Protein AF-A0A0A9G7I1-F1 (afdb_monomer)

Nearest PDB structures (foldseek):
  2d8m-assembly1_A  TM=8.271E-01  e=4.226E-05  Homo sapiens
  4bu1-assembly1_B  TM=8.381E-01  e=5.771E-02  Schizosaccharomyces pombe
  2xnk-assembly3_C  TM=8.660E-01  e=8.651E-02  Homo sapiens
  3pa6-assembly2_B  TM=8.298E-01  e=1.588E-01  Homo sapiens
  3ii6-assembly1_X  TM=8.199E-01  e=1.133E-01  Homo sapiens

Radius of gyration: 28.29 Å; Cα contacts (8 Å, |Δi|>4): 84; chains: 1; bounding box: 63×66×70 Å

pLDDT: mean 71.36, std 25.48, range [26.94, 96.88]

Sequence (144 aa):
MGAEYRPDWTSDCTLLVCAFANTPKFRQVQSDNGTIISKDWISESHRQRKLVDTEPYLMYAGKPWRKNKELVESDQDQKKARKEHQKQVERSHINSSASAAVEAGHLDSASKQLSPSRIKQWAMDDLAQTVSWLESQEEKSQVN

Structure (mmCIF, N/CA/C/O backbone):
data_AF-A0A0A9G7I1-F1
#
_entry.id   AF-A0A0A9G7I1-F1
#
loop_
_atom_site.group_PDB
_atom_site.id
_atom_site.type_symbol
_atom_site.label_atom_id
_atom_site.label_alt_id
_atom_site.label_comp_id
_atom_site.label_asym_id
_atom_site.label_entity_id
_atom_site.label_seq_id
_atom_site.pdbx_PDB_ins_code
_atom_site.Cartn_x
_atom_site.Cartn_y
_atom_site.Cartn_z
_atom_site.occupancy
_atom_site.B_iso_or_equiv
_atom_site.auth_seq_id
_atom_site.auth_comp_id
_atom_site.auth_asym_id
_atom_site.auth_atom_id
_atom_site.pdbx_PDB_model_num
ATOM 1 N N . MET A 1 1 ? 0.065 -15.758 8.476 1.00 74.06 1 MET A N 1
ATOM 2 C CA . MET A 1 1 ? -0.266 -14.315 8.469 1.00 74.06 1 MET A CA 1
ATOM 3 C C . MET A 1 1 ? -1.596 -14.007 7.777 1.00 74.06 1 MET A C 1
ATOM 5 O O . MET A 1 1 ? -2.019 -12.865 7.852 1.00 74.06 1 MET A O 1
ATOM 9 N N . GLY A 1 2 ? -2.274 -14.986 7.151 1.00 83.44 2 GLY A N 1
ATOM 10 C CA . GLY A 1 2 ? -3.641 -14.801 6.637 1.00 83.44 2 GLY A CA 1
ATOM 11 C C . GLY A 1 2 ? -3.763 -13.865 5.432 1.00 83.44 2 GLY A C 1
ATOM 12 O O . GLY A 1 2 ? -4.855 -13.390 5.158 1.00 83.44 2 GLY A O 1
ATOM 13 N N . ALA A 1 3 ? -2.654 -13.572 4.750 1.00 87.69 3 ALA A N 1
ATOM 14 C CA . ALA A 1 3 ? -2.645 -12.774 3.532 1.00 87.69 3 ALA A CA 1
ATOM 15 C C . ALA A 1 3 ? -2.672 -13.686 2.303 1.00 87.69 3 ALA A C 1
ATOM 17 O O . ALA A 1 3 ? -2.081 -14.769 2.321 1.00 87.69 3 ALA A O 1
ATOM 18 N N . GLU A 1 4 ? -3.308 -13.213 1.239 1.00 91.19 4 GLU A N 1
ATOM 19 C CA . GLU A 1 4 ? -3.294 -13.857 -0.070 1.00 91.19 4 GLU A CA 1
ATOM 20 C C . GLU A 1 4 ? -2.200 -13.239 -0.944 1.00 91.19 4 GLU A C 1
ATOM 22 O O . GLU A 1 4 ? -1.996 -12.025 -0.946 1.00 91.19 4 GLU A O 1
ATOM 27 N N . TYR A 1 5 ? -1.469 -14.084 -1.671 1.00 92.56 5 TYR A N 1
ATOM 28 C CA . TYR A 1 5 ? -0.423 -13.649 -2.591 1.00 92.56 5 TYR A CA 1
ATOM 29 C C . TYR A 1 5 ? -0.934 -13.678 -4.029 1.00 92.56 5 TYR A C 1
ATOM 31 O O . TYR A 1 5 ? -1.493 -14.680 -4.480 1.00 92.56 5 TYR A O 1
ATOM 39 N N . ARG A 1 6 ? -0.668 -12.597 -4.766 1.00 93.25 6 ARG A N 1
ATOM 40 C CA . ARG A 1 6 ? -0.918 -12.495 -6.203 1.00 93.25 6 ARG A CA 1
ATOM 41 C C . ARG A 1 6 ? 0.373 -12.120 -6.940 1.00 93.25 6 ARG A C 1
ATOM 43 O O . ARG A 1 6 ? 1.051 -11.170 -6.531 1.00 93.25 6 ARG A O 1
ATOM 50 N N . PRO A 1 7 ? 0.725 -12.835 -8.025 1.00 91.81 7 PRO A N 1
ATOM 51 C CA . PRO A 1 7 ? 1.875 -12.479 -8.850 1.00 91.81 7 PRO A CA 1
ATOM 52 C C . PRO A 1 7 ? 1.623 -11.201 -9.658 1.00 91.81 7 PRO A C 1
ATOM 54 O O . PRO A 1 7 ? 2.552 -10.414 -9.831 1.00 91.81 7 PRO A O 1
ATOM 57 N N . ASP A 1 8 ? 0.380 -10.946 -10.063 1.00 91.88 8 ASP A N 1
ATOM 58 C CA . ASP A 1 8 ? 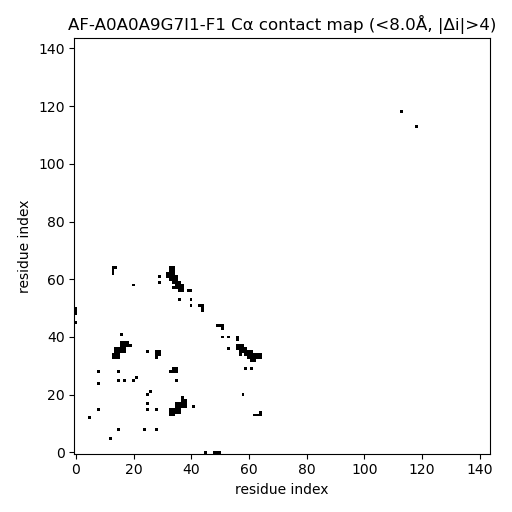-0.038 -9.761 -10.814 1.00 91.88 8 ASP A CA 1
ATOM 59 C C . ASP A 1 8 ? -0.732 -8.739 -9.908 1.00 91.88 8 ASP A C 1
ATOM 61 O O . ASP A 1 8 ? -1.185 -9.066 -8.810 1.00 91.88 8 ASP A O 1
ATOM 65 N N . TRP A 1 9 ? -0.750 -7.471 -10.328 1.00 91.81 9 TRP A N 1
ATOM 66 C CA . TRP A 1 9 ? -1.504 -6.435 -9.623 1.00 91.81 9 TRP A CA 1
ATOM 67 C C . TRP A 1 9 ? -2.918 -6.348 -10.190 1.00 91.81 9 TRP A C 1
ATOM 69 O O . TRP A 1 9 ? -3.107 -6.053 -11.369 1.00 91.81 9 TRP A O 1
ATOM 79 N N . THR A 1 10 ? -3.891 -6.618 -9.332 1.00 92.44 10 THR A N 1
ATOM 80 C CA . THR A 1 10 ? -5.324 -6.664 -9.628 1.00 92.44 10 THR A CA 1
ATOM 81 C C . THR A 1 10 ? -6.081 -5.835 -8.591 1.00 92.44 10 THR A C 1
ATOM 83 O O . THR A 1 10 ? -5.516 -5.408 -7.586 1.00 92.44 10 THR A O 1
ATOM 86 N N . SER A 1 11 ? -7.368 -5.573 -8.818 1.00 88.38 11 SER A N 1
ATOM 87 C CA . SER A 1 11 ? -8.180 -4.721 -7.934 1.00 88.38 11 SER A CA 1
ATOM 88 C C . SER A 1 11 ? -8.460 -5.317 -6.546 1.00 88.38 11 SER A C 1
ATOM 90 O O . SER A 1 11 ? -8.869 -4.584 -5.648 1.00 88.38 11 SER A O 1
ATOM 92 N N . ASP A 1 12 ? -8.243 -6.622 -6.357 1.00 89.50 12 ASP A N 1
ATOM 93 C CA . ASP A 1 12 ? -8.278 -7.311 -5.058 1.00 89.50 12 ASP A CA 1
ATOM 94 C C . ASP A 1 12 ? -6.966 -7.151 -4.264 1.00 89.50 12 ASP A C 1
ATOM 96 O O . ASP A 1 12 ? -6.935 -7.411 -3.058 1.00 89.50 12 ASP A O 1
ATOM 100 N N . CYS A 1 13 ? -5.885 -6.684 -4.898 1.00 91.62 13 CYS A N 1
ATOM 101 C CA . CYS A 1 13 ? -4.615 -6.438 -4.230 1.00 91.62 13 CYS A CA 1
ATOM 102 C C . CYS A 1 13 ? -4.671 -5.159 -3.387 1.00 91.62 13 CYS A C 1
ATOM 104 O O . CYS A 1 13 ? -5.092 -4.094 -3.833 1.00 91.62 13 CYS A O 1
ATOM 106 N N . THR A 1 14 ? -4.187 -5.251 -2.149 1.00 91.38 14 THR A N 1
ATOM 107 C CA . THR A 1 14 ? -4.189 -4.129 -1.194 1.00 91.38 14 THR A CA 1
ATOM 108 C C . THR A 1 14 ? -2.812 -3.496 -1.009 1.00 91.38 14 THR A C 1
ATOM 110 O O . THR A 1 14 ? -2.708 -2.323 -0.651 1.00 91.38 14 THR A O 1
ATOM 113 N N . LEU A 1 15 ? -1.748 -4.266 -1.249 1.00 92.31 15 LEU A N 1
ATOM 114 C CA . LEU A 1 15 ? -0.380 -3.907 -0.900 1.00 92.31 15 LEU A CA 1
ATOM 115 C C . LEU A 1 15 ? 0.610 -4.554 -1.867 1.00 92.31 15 LEU A C 1
ATOM 117 O O . LEU A 1 15 ? 0.552 -5.761 -2.106 1.00 92.31 15 LEU A O 1
ATOM 121 N N . LEU A 1 16 ? 1.543 -3.767 -2.400 1.00 94.75 16 LEU A N 1
ATOM 122 C CA . LEU A 1 16 ? 2.676 -4.281 -3.163 1.00 94.75 16 LEU A CA 1
ATOM 123 C C . LEU A 1 16 ? 3.905 -4.367 -2.261 1.00 94.75 16 LEU A C 1
ATOM 125 O O . LEU A 1 16 ? 4.377 -3.355 -1.748 1.00 94.75 16 LEU A O 1
ATOM 129 N N . VAL A 1 17 ? 4.475 -5.563 -2.141 1.00 94.75 17 VAL A N 1
ATOM 130 C CA . VAL A 1 17 ? 5.818 -5.745 -1.582 1.00 94.75 17 VAL A CA 1
ATOM 131 C C . VAL A 1 17 ? 6.832 -5.592 -2.708 1.00 94.75 17 VAL A C 1
ATOM 133 O O . VAL A 1 17 ? 6.808 -6.354 -3.676 1.00 94.75 17 VAL A O 1
ATOM 136 N N . CYS A 1 18 ? 7.717 -4.605 -2.598 1.00 93.62 18 CYS A N 1
ATOM 137 C CA . CYS A 1 18 ? 8.703 -4.294 -3.620 1.00 93.62 18 CYS A CA 1
ATOM 138 C C . CYS A 1 18 ? 10.134 -4.391 -3.078 1.00 93.62 18 CYS A C 1
ATOM 140 O O . CYS A 1 18 ? 10.417 -4.051 -1.930 1.00 93.62 18 CYS A O 1
ATOM 142 N N . ALA A 1 19 ? 11.051 -4.871 -3.921 1.00 87.88 19 ALA A N 1
ATOM 143 C CA . ALA A 1 19 ? 12.476 -4.925 -3.600 1.00 87.88 19 ALA A CA 1
ATOM 144 C C . ALA A 1 19 ? 13.226 -3.653 -4.031 1.00 87.88 19 ALA A C 1
ATOM 146 O O . ALA A 1 19 ? 14.230 -3.309 -3.415 1.00 87.88 19 ALA A O 1
ATOM 147 N N . PHE A 1 20 ? 12.748 -2.963 -5.073 1.00 87.06 20 PHE A N 1
ATOM 148 C CA . PHE A 1 20 ? 13.412 -1.804 -5.671 1.00 87.06 20 PHE A CA 1
ATOM 149 C C . PHE A 1 20 ? 12.390 -0.747 -6.093 1.00 87.06 20 PHE A C 1
ATOM 151 O O . PHE A 1 20 ? 11.316 -1.078 -6.594 1.00 87.06 20 PHE A O 1
ATOM 158 N N . ALA A 1 21 ? 12.731 0.531 -5.936 1.00 86.06 21 ALA A N 1
ATOM 159 C CA . ALA A 1 21 ? 11.894 1.623 -6.425 1.00 86.06 21 ALA A CA 1
ATOM 160 C C . ALA A 1 21 ? 11.837 1.649 -7.967 1.00 86.06 21 ALA A C 1
ATOM 162 O O . ALA A 1 21 ? 12.712 1.110 -8.645 1.00 86.06 21 ALA A O 1
ATOM 163 N N . ASN A 1 22 ? 10.816 2.308 -8.525 1.00 87.31 22 ASN A N 1
ATOM 164 C CA . ASN A 1 22 ? 10.689 2.621 -9.960 1.00 87.31 22 ASN A CA 1
ATOM 165 C C . ASN A 1 22 ? 10.608 1.429 -10.935 1.00 87.31 22 ASN A C 1
ATOM 167 O O . ASN A 1 22 ? 10.756 1.604 -12.148 1.00 87.31 22 ASN A O 1
ATOM 171 N N . THR A 1 23 ? 10.304 0.223 -10.453 1.00 92.19 23 THR A N 1
ATOM 172 C CA . THR A 1 23 ? 9.972 -0.903 -11.342 1.00 92.19 23 THR A CA 1
ATOM 173 C C . THR A 1 23 ? 8.694 -0.608 -12.153 1.00 92.19 23 THR A C 1
ATOM 175 O O . THR A 1 23 ? 7.866 0.202 -11.725 1.00 92.19 23 THR A O 1
ATOM 178 N N . PRO A 1 24 ? 8.473 -1.245 -13.321 1.00 92.62 24 PRO A N 1
ATOM 179 C CA . PRO A 1 24 ? 7.218 -1.088 -14.065 1.00 92.62 24 PRO A CA 1
ATOM 180 C C . PRO A 1 24 ? 5.982 -1.374 -13.200 1.00 92.62 24 PRO A C 1
ATOM 182 O O . PRO A 1 24 ? 5.022 -0.609 -13.221 1.00 92.62 24 PRO A O 1
ATOM 185 N N . LYS A 1 25 ? 6.061 -2.408 -12.350 1.00 91.44 25 LYS A N 1
ATOM 186 C CA . LYS A 1 25 ? 5.000 -2.761 -11.402 1.00 91.44 25 LYS A CA 1
ATOM 187 C C . LYS A 1 25 ? 4.820 -1.704 -10.309 1.00 91.44 25 LYS A C 1
ATOM 189 O O . LYS A 1 25 ? 3.692 -1.385 -9.970 1.00 91.44 25 LYS A O 1
ATOM 194 N N . PHE A 1 26 ? 5.902 -1.106 -9.804 1.00 94.44 26 PHE A N 1
ATOM 195 C CA . PHE A 1 26 ? 5.814 0.020 -8.866 1.00 94.44 26 PHE A CA 1
ATOM 196 C C . PHE A 1 26 ? 4.997 1.170 -9.459 1.00 94.44 26 PHE A C 1
ATOM 198 O O . PHE A 1 26 ? 4.081 1.667 -8.813 1.00 94.44 26 PHE A O 1
ATOM 205 N N . ARG A 1 27 ? 5.299 1.564 -10.703 1.00 93.62 27 ARG A N 1
ATOM 206 C CA . ARG A 1 27 ? 4.594 2.659 -11.381 1.00 93.62 27 ARG A CA 1
ATOM 207 C C . ARG A 1 27 ? 3.123 2.333 -11.626 1.00 93.62 27 ARG A C 1
ATOM 209 O O . ARG A 1 27 ? 2.288 3.192 -11.388 1.00 93.62 27 ARG A O 1
ATOM 216 N N . GLN A 1 28 ? 2.810 1.098 -12.018 1.00 93.88 28 GLN A N 1
ATOM 217 C CA . GLN A 1 28 ? 1.426 0.636 -12.151 1.00 93.88 28 GLN A CA 1
ATOM 218 C C . GLN A 1 28 ? 0.655 0.798 -10.835 1.00 93.88 28 GLN A C 1
ATOM 220 O O . GLN A 1 28 ? -0.380 1.454 -10.797 1.00 93.88 28 GLN A O 1
ATOM 225 N N . VAL A 1 29 ? 1.198 0.268 -9.737 1.00 93.94 29 VAL A N 1
ATOM 226 C CA . VAL A 1 29 ? 0.546 0.349 -8.422 1.00 93.94 29 VAL A CA 1
ATOM 227 C C . VAL A 1 29 ? 0.425 1.789 -7.940 1.00 93.94 29 VAL A C 1
ATOM 229 O O . VAL A 1 29 ? -0.591 2.158 -7.360 1.00 93.94 29 VAL A O 1
ATOM 232 N N . GLN A 1 30 ? 1.428 2.620 -8.209 1.00 92.88 30 GLN A N 1
ATOM 233 C CA . GLN A 1 30 ? 1.388 4.042 -7.895 1.00 92.88 30 GLN A CA 1
ATOM 234 C C . GLN A 1 30 ? 0.262 4.762 -8.651 1.00 92.88 30 GLN A C 1
ATOM 236 O O . GLN A 1 30 ? -0.470 5.540 -8.041 1.00 92.88 30 GLN A O 1
ATOM 241 N N . SER A 1 31 ? 0.093 4.483 -9.948 1.00 92.88 31 SER A N 1
ATOM 242 C CA . SER A 1 31 ? -1.010 5.016 -10.759 1.00 92.88 31 SER A CA 1
ATOM 243 C C . SER A 1 31 ? -2.380 4.552 -10.265 1.00 92.88 31 SER A C 1
ATOM 245 O O . SER A 1 31 ? -3.319 5.340 -10.269 1.00 92.88 31 SER A O 1
ATOM 247 N N . ASP A 1 32 ? -2.477 3.322 -9.759 1.00 92.38 32 ASP A N 1
ATOM 248 C CA . ASP A 1 32 ? -3.700 2.779 -9.152 1.00 92.38 32 ASP A CA 1
ATOM 249 C C . ASP A 1 32 ? -3.925 3.274 -7.705 1.00 92.38 32 ASP A C 1
ATOM 251 O O . ASP A 1 32 ? -4.864 2.850 -7.020 1.00 92.38 32 ASP A O 1
ATOM 255 N N . ASN A 1 33 ? -3.055 4.168 -7.217 1.00 91.56 33 ASN A N 1
ATOM 256 C CA . ASN A 1 33 ? -2.993 4.636 -5.836 1.00 91.56 33 ASN A CA 1
ATOM 257 C C . ASN A 1 33 ? -2.942 3.477 -4.823 1.00 91.56 33 ASN A C 1
ATOM 259 O O . ASN A 1 33 ? -3.561 3.553 -3.767 1.00 91.56 33 ASN A O 1
ATOM 263 N N . GLY A 1 34 ? -2.238 2.388 -5.115 1.00 92.62 34 GLY A N 1
ATOM 264 C CA . GLY A 1 34 ? -1.995 1.305 -4.163 1.00 92.62 34 GLY A CA 1
ATOM 265 C C . GLY A 1 34 ? -0.874 1.639 -3.178 1.00 92.62 34 GLY A C 1
ATOM 266 O O . GLY A 1 34 ? -0.018 2.480 -3.448 1.00 92.62 34 GLY A O 1
ATOM 267 N N . THR A 1 35 ? -0.866 0.977 -2.021 1.00 94.31 35 THR A N 1
ATOM 268 C CA . THR A 1 35 ? 0.237 1.110 -1.058 1.00 94.31 35 THR A CA 1
ATOM 269 C C . THR A 1 35 ? 1.407 0.220 -1.469 1.00 94.31 35 THR A C 1
ATOM 271 O O . THR A 1 35 ? 1.211 -0.933 -1.861 1.00 94.31 35 THR A O 1
ATOM 274 N N . ILE A 1 36 ? 2.630 0.741 -1.361 1.00 95.06 36 ILE A N 1
ATOM 275 C CA . ILE A 1 36 ? 3.858 0.011 -1.692 1.00 95.06 36 ILE A CA 1
ATOM 276 C C . ILE A 1 36 ? 4.786 0.014 -0.481 1.00 95.06 36 ILE A C 1
ATOM 278 O O . ILE A 1 36 ? 5.074 1.073 0.078 1.00 95.06 36 ILE A O 1
ATOM 282 N N . ILE A 1 37 ? 5.282 -1.162 -0.108 1.00 94.81 37 ILE A N 1
ATOM 283 C CA . ILE A 1 37 ? 6.193 -1.368 1.022 1.00 94.81 37 ILE A CA 1
ATOM 284 C C . ILE A 1 37 ? 7.439 -2.154 0.614 1.00 94.81 37 ILE A C 1
ATOM 286 O O . ILE A 1 37 ? 7.442 -2.860 -0.397 1.00 94.81 37 ILE A O 1
ATOM 290 N N . SER A 1 38 ? 8.486 -2.074 1.429 1.00 94.94 38 SER A N 1
ATOM 291 C CA . SER A 1 38 ? 9.694 -2.873 1.253 1.00 94.94 38 SER A CA 1
ATOM 292 C C . SER A 1 38 ? 9.486 -4.340 1.660 1.00 94.94 38 SER A C 1
ATOM 294 O O . SER A 1 38 ? 8.619 -4.686 2.469 1.00 94.94 38 SER A O 1
ATOM 296 N N . LYS A 1 39 ? 10.329 -5.232 1.125 1.00 93.94 39 LYS A N 1
ATOM 297 C CA . LYS A 1 39 ? 10.365 -6.663 1.501 1.00 93.94 39 LYS A CA 1
ATOM 298 C C . LYS A 1 39 ? 10.684 -6.914 2.981 1.00 93.94 39 LYS A C 1
ATOM 300 O O . LYS A 1 39 ? 10.460 -8.014 3.490 1.00 93.94 39 LYS A O 1
ATOM 305 N N . ASP A 1 40 ? 11.249 -5.932 3.668 1.00 94.31 40 ASP A N 1
ATOM 306 C CA . ASP A 1 40 ? 11.700 -6.121 5.043 1.00 94.31 40 ASP A CA 1
ATOM 307 C C . ASP A 1 40 ? 10.501 -6.231 5.986 1.00 94.31 40 ASP A C 1
ATOM 309 O O . ASP A 1 40 ? 10.537 -7.022 6.925 1.00 94.31 40 ASP A O 1
ATOM 313 N N . TRP A 1 41 ? 9.382 -5.576 5.656 1.00 93.44 41 TRP A N 1
ATOM 314 C CA . TRP A 1 41 ? 8.133 -5.699 6.408 1.00 93.44 41 TRP A CA 1
ATOM 315 C C . TRP A 1 41 ? 7.627 -7.141 6.483 1.00 93.44 41 TRP A C 1
ATOM 317 O O . TRP A 1 41 ? 7.287 -7.623 7.561 1.00 93.44 41 TRP A O 1
ATOM 327 N N . ILE A 1 42 ? 7.593 -7.864 5.353 1.00 92.25 42 ILE A N 1
ATOM 328 C CA . ILE A 1 42 ? 7.102 -9.251 5.350 1.00 92.25 42 ILE A CA 1
ATOM 329 C C . ILE A 1 42 ? 8.057 -10.171 6.119 1.00 92.25 42 ILE A C 1
ATOM 331 O O . ILE A 1 42 ? 7.611 -11.078 6.823 1.00 92.25 42 ILE A O 1
ATOM 335 N N . SER A 1 43 ? 9.361 -9.897 6.036 1.00 93.88 43 SER A N 1
ATOM 336 C CA . SER A 1 43 ? 10.399 -10.635 6.759 1.00 93.88 43 SER A CA 1
ATOM 337 C C . SER A 1 43 ? 10.257 -10.441 8.271 1.00 93.88 43 SER A C 1
ATOM 339 O O . SER A 1 43 ? 10.273 -11.409 9.033 1.00 93.88 43 SER A O 1
ATOM 341 N N . GLU A 1 44 ? 10.032 -9.202 8.698 1.00 94.25 44 GLU A N 1
ATOM 342 C CA . GLU A 1 44 ? 9.877 -8.822 10.098 1.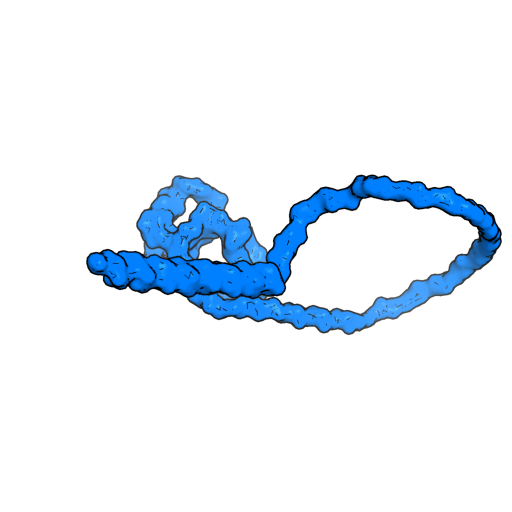00 94.25 44 GLU A CA 1
ATOM 343 C C . GLU A 1 44 ? 8.552 -9.310 10.697 1.00 94.25 44 GLU A C 1
ATOM 345 O O . GLU A 1 44 ? 8.533 -9.924 11.764 1.00 94.25 44 GLU A O 1
ATOM 350 N N . SER A 1 45 ? 7.449 -9.131 9.968 1.00 92.31 45 SER A N 1
ATOM 351 C CA . SER A 1 45 ? 6.121 -9.646 10.326 1.00 92.31 45 SER A CA 1
ATOM 352 C C . SER A 1 45 ? 6.149 -11.167 10.523 1.00 92.31 45 SER A C 1
ATOM 354 O O . SER A 1 45 ? 5.624 -11.715 11.499 1.00 92.31 45 SER A O 1
ATOM 356 N N . HIS A 1 46 ? 6.862 -11.876 9.639 1.00 93.38 46 HIS A N 1
ATOM 357 C CA . HIS A 1 46 ? 7.062 -13.315 9.762 1.00 93.38 46 HIS A CA 1
ATOM 358 C C . HIS A 1 46 ? 7.907 -13.686 10.989 1.00 93.38 46 HIS A C 1
ATOM 360 O O . HIS A 1 46 ? 7.555 -14.634 11.697 1.00 93.38 46 HIS A O 1
ATOM 366 N N . ARG A 1 47 ? 8.989 -12.943 11.261 1.00 94.75 47 ARG A N 1
ATOM 367 C CA . ARG A 1 47 ? 9.879 -13.154 12.415 1.00 94.75 47 ARG A CA 1
ATOM 368 C C . ARG A 1 47 ? 9.148 -12.968 13.743 1.00 94.75 47 ARG A C 1
ATOM 370 O O . ARG A 1 47 ? 9.288 -13.800 14.633 1.00 94.75 47 ARG A O 1
ATOM 377 N N . GLN A 1 48 ? 8.351 -11.909 13.862 1.00 91.88 48 GLN A N 1
ATOM 378 C CA . GLN A 1 48 ? 7.583 -11.608 15.071 1.00 91.88 48 GLN A CA 1
ATOM 379 C C . GLN A 1 48 ? 6.302 -12.444 15.199 1.00 91.88 48 GLN A C 1
ATOM 381 O O . GLN A 1 48 ? 5.651 -12.406 16.240 1.00 91.88 48 GLN A O 1
ATOM 386 N N . ARG A 1 49 ? 5.908 -13.182 14.145 1.00 90.31 49 ARG A N 1
ATOM 387 C CA . ARG A 1 49 ? 4.613 -13.889 14.049 1.00 90.31 49 ARG A CA 1
ATOM 388 C C . ARG A 1 49 ? 3.410 -12.970 14.317 1.00 90.31 49 ARG A C 1
ATOM 390 O O . ARG A 1 49 ? 2.324 -13.446 14.643 1.00 90.31 49 ARG A O 1
ATOM 397 N N . LYS A 1 50 ? 3.595 -11.664 14.129 1.00 89.69 50 LYS A N 1
ATOM 398 C CA . LYS A 1 50 ? 2.632 -10.594 14.380 1.00 89.69 50 LYS A CA 1
ATOM 399 C C . LYS A 1 50 ? 2.636 -9.666 13.179 1.00 89.69 50 LYS A C 1
ATOM 401 O O . LYS A 1 50 ? 3.661 -9.466 12.540 1.00 89.69 50 LYS A O 1
ATOM 406 N N . LEU A 1 51 ? 1.482 -9.077 12.907 1.00 87.75 51 LEU A N 1
ATOM 407 C CA . LEU A 1 51 ? 1.373 -8.024 11.917 1.00 87.75 51 LEU A CA 1
ATOM 408 C C . LEU A 1 51 ? 1.976 -6.732 12.477 1.00 87.75 51 LEU A C 1
ATOM 410 O O . LEU A 1 51 ? 1.377 -6.098 13.342 1.00 87.75 51 LEU A O 1
ATOM 414 N N . VAL A 1 52 ? 3.182 -6.413 12.018 1.00 90.12 52 VAL A N 1
ATOM 415 C CA . VAL A 1 52 ? 3.919 -5.196 12.383 1.00 90.12 52 VAL A CA 1
ATOM 416 C C . VAL A 1 52 ? 3.443 -3.996 11.565 1.00 90.12 52 VAL A C 1
ATOM 418 O O . VAL A 1 52 ? 2.832 -4.162 10.502 1.00 90.12 52 VAL A O 1
ATOM 421 N N . ASP A 1 53 ? 3.746 -2.793 12.042 1.00 90.31 53 ASP A N 1
ATOM 422 C CA . ASP A 1 53 ? 3.358 -1.555 11.372 1.00 90.31 53 ASP A CA 1
ATOM 423 C C . ASP A 1 53 ? 4.002 -1.434 9.992 1.00 90.31 53 ASP A C 1
ATOM 425 O O . ASP A 1 53 ? 5.170 -1.767 9.787 1.00 90.31 53 ASP A O 1
ATOM 429 N N . THR A 1 54 ? 3.218 -0.972 9.019 1.00 90.25 54 THR A N 1
ATOM 430 C CA . THR A 1 54 ? 3.681 -0.796 7.636 1.00 90.25 54 THR A CA 1
ATOM 431 C C . THR A 1 54 ? 4.407 0.524 7.418 1.00 90.25 54 THR A C 1
ATOM 433 O O . THR A 1 54 ? 5.182 0.624 6.473 1.00 90.25 54 THR A O 1
ATOM 436 N N . GLU A 1 55 ? 4.170 1.527 8.269 1.00 90.31 55 GLU A N 1
ATOM 437 C CA . GLU A 1 55 ? 4.692 2.888 8.091 1.00 90.31 55 GLU A CA 1
ATOM 438 C C . GLU A 1 55 ? 6.220 2.966 7.968 1.00 90.31 55 GLU A C 1
ATOM 440 O O . GLU A 1 55 ? 6.686 3.607 7.024 1.00 90.31 55 GLU A O 1
ATOM 445 N N . PRO A 1 56 ? 7.019 2.261 8.800 1.00 92.62 56 PRO A N 1
ATOM 446 C CA . PRO A 1 56 ? 8.480 2.308 8.699 1.00 92.62 56 PRO A CA 1
ATOM 447 C C . PRO A 1 56 ? 9.027 1.711 7.395 1.00 92.62 56 PRO A C 1
ATOM 449 O O . PRO A 1 56 ? 10.188 1.917 7.053 1.00 92.62 56 PRO A O 1
ATOM 452 N N . TYR A 1 57 ? 8.200 0.948 6.679 1.00 93.12 57 TYR A N 1
ATOM 453 C CA . TYR A 1 57 ? 8.574 0.203 5.481 1.00 93.12 57 TYR A CA 1
ATOM 454 C C . TYR A 1 57 ? 7.895 0.747 4.220 1.00 93.12 57 TYR A C 1
ATOM 456 O O . TYR A 1 57 ? 8.013 0.134 3.158 1.00 93.12 57 TYR A O 1
ATOM 464 N N . LEU A 1 58 ? 7.167 1.865 4.315 1.00 92.88 58 LEU A N 1
ATOM 465 C CA . LEU A 1 58 ? 6.492 2.487 3.180 1.00 92.88 58 LEU A CA 1
ATOM 466 C C . LEU A 1 58 ? 7.504 2.999 2.158 1.00 92.88 58 LEU A C 1
ATOM 468 O O . LEU A 1 58 ? 8.379 3.806 2.454 1.00 92.88 58 LEU A O 1
ATOM 472 N N . MET A 1 59 ? 7.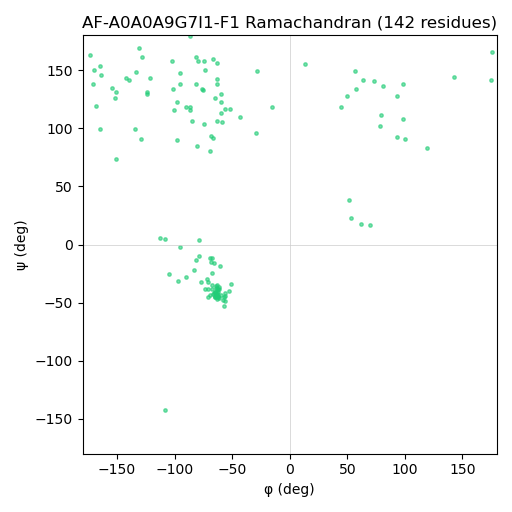321 2.565 0.916 1.00 93.81 59 MET A N 1
ATOM 473 C CA . MET A 1 59 ? 7.984 3.150 -0.248 1.00 93.81 59 MET A CA 1
ATOM 474 C C . MET A 1 59 ? 7.071 4.158 -0.950 1.00 93.81 59 MET A C 1
ATOM 476 O O . MET A 1 59 ? 7.551 5.122 -1.540 1.00 93.81 59 MET A O 1
ATOM 480 N N . TYR A 1 60 ? 5.754 3.935 -0.901 1.00 93.12 60 TYR A N 1
ATOM 481 C CA . TYR A 1 60 ? 4.747 4.861 -1.407 1.00 93.12 60 TYR A CA 1
ATOM 482 C C . TYR A 1 60 ? 3.439 4.700 -0.628 1.00 93.12 60 TYR A C 1
ATOM 484 O O . TYR A 1 60 ? 2.895 3.595 -0.528 1.00 93.12 60 TYR A O 1
ATOM 492 N N . ALA A 1 61 ? 2.943 5.812 -0.084 1.00 91.00 61 ALA A N 1
ATOM 493 C CA . ALA A 1 61 ? 1.673 5.874 0.625 1.00 91.00 61 ALA A CA 1
ATOM 494 C C . ALA A 1 61 ? 0.528 6.079 -0.377 1.00 91.00 61 ALA A C 1
ATOM 496 O O . ALA A 1 61 ? 0.367 7.161 -0.939 1.00 91.00 61 ALA A O 1
ATOM 497 N N . GLY A 1 62 ? -0.245 5.018 -0.610 1.00 89.50 62 GLY A N 1
ATOM 498 C CA . GLY A 1 62 ? -1.445 5.046 -1.442 1.00 89.50 62 GLY A CA 1
ATOM 499 C C . GLY A 1 62 ? -2.715 4.917 -0.602 1.00 89.50 62 GLY A C 1
ATOM 500 O O . GLY A 1 62 ? -2.814 5.421 0.515 1.00 89.50 62 GLY A O 1
ATOM 501 N N . LYS A 1 63 ? -3.700 4.196 -1.135 1.00 87.88 63 LYS A N 1
ATOM 502 C CA . LYS A 1 63 ? -4.915 3.796 -0.428 1.00 87.88 63 LYS A CA 1
ATOM 503 C C . LYS A 1 63 ? -4.518 2.960 0.787 1.00 87.88 63 LYS A C 1
ATOM 505 O O . LYS A 1 63 ? -3.778 1.985 0.619 1.00 87.88 63 LYS A O 1
ATOM 510 N N . PRO A 1 64 ? -5.025 3.291 1.984 1.00 80.00 64 PRO A N 1
ATOM 511 C CA . PRO A 1 64 ? -4.694 2.543 3.182 1.00 80.00 64 PRO A CA 1
ATOM 512 C C . PRO A 1 64 ? -5.125 1.090 2.992 1.00 80.00 64 PRO A C 1
ATOM 514 O O . PRO A 1 64 ? -6.292 0.798 2.732 1.00 80.00 64 PRO A O 1
ATOM 517 N N . TRP A 1 65 ? -4.172 0.167 3.119 1.00 79.25 65 TRP A N 1
ATOM 518 C CA . TRP A 1 65 ? -4.428 -1.263 2.931 1.00 79.25 65 TRP A CA 1
ATOM 519 C C . TRP A 1 65 ? -5.341 -1.846 4.032 1.00 79.25 65 TRP A C 1
ATOM 521 O O . TRP A 1 65 ? -5.837 -2.966 3.915 1.00 79.25 65 TRP A O 1
ATOM 531 N N . ARG A 1 66 ? -5.578 -1.080 5.111 1.00 71.88 66 ARG A N 1
ATOM 532 C CA . ARG A 1 66 ? -6.379 -1.432 6.292 1.00 71.88 66 ARG A CA 1
ATOM 533 C C . ARG A 1 66 ? -7.218 -0.235 6.743 1.00 71.88 66 ARG A C 1
ATOM 535 O O . ARG A 1 66 ? -6.738 0.891 6.754 1.00 71.88 66 ARG A O 1
ATOM 542 N N . LYS A 1 67 ? -8.454 -0.491 7.180 1.00 56.38 67 LYS A N 1
ATOM 543 C CA . LYS A 1 67 ? -9.255 0.464 7.964 1.00 56.38 67 LYS A CA 1
ATOM 544 C C . LYS A 1 67 ? -8.875 0.253 9.432 1.00 56.38 67 LYS A C 1
ATOM 546 O O . LYS A 1 67 ? -9.064 -0.857 9.930 1.00 56.38 67 LYS A O 1
ATOM 551 N N . ASN A 1 68 ? -8.274 1.245 10.086 1.00 45.78 68 ASN A N 1
ATOM 552 C CA . ASN A 1 68 ? -7.749 1.118 11.448 1.00 45.78 68 ASN A CA 1
ATOM 553 C C . ASN A 1 68 ? -8.807 0.556 12.417 1.00 45.78 68 ASN A C 1
ATOM 555 O O . ASN A 1 68 ? -9.821 1.196 12.683 1.00 45.78 68 ASN A O 1
ATOM 559 N N . LYS A 1 69 ? -8.540 -0.627 12.980 1.00 44.31 69 LYS A N 1
ATOM 560 C CA . LYS A 1 69 ? -8.925 -0.950 14.355 1.00 44.31 69 LYS A CA 1
ATOM 561 C C . LYS A 1 69 ? -7.654 -0.767 15.171 1.00 44.31 69 LYS A C 1
ATOM 563 O O . LYS A 1 69 ? -6.661 -1.427 14.880 1.00 44.31 69 LYS A O 1
ATOM 568 N N . GLU A 1 70 ? -7.712 0.197 16.078 1.00 39.50 70 GLU A N 1
ATOM 569 C CA . GLU A 1 70 ? -6.786 0.482 17.173 1.00 39.50 70 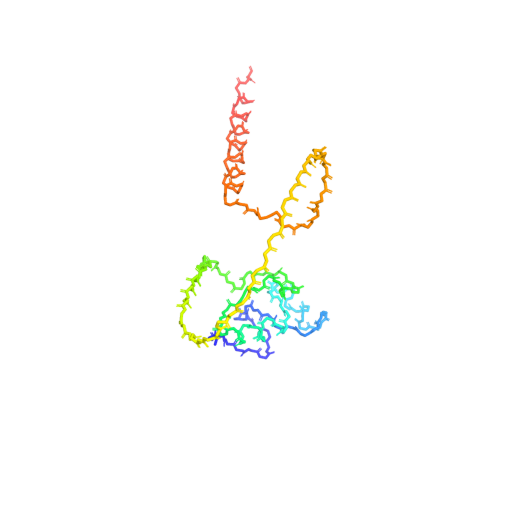GLU A CA 1
ATOM 570 C C . GLU A 1 70 ? -5.830 -0.681 17.491 1.00 39.50 70 GLU A C 1
ATOM 572 O O . GLU A 1 70 ? -6.249 -1.795 17.819 1.00 39.50 70 GLU A O 1
ATOM 577 N N . LEU A 1 71 ? -4.533 -0.420 17.339 1.00 43.06 71 LEU A N 1
ATOM 578 C CA . LEU A 1 71 ? -3.467 -1.324 17.735 1.00 43.06 71 LEU A CA 1
ATOM 579 C C . LEU A 1 71 ? -3.470 -1.390 19.267 1.00 43.06 71 LEU A C 1
ATOM 581 O O . LEU A 1 71 ? -2.875 -0.555 19.932 1.00 43.06 71 LEU A O 1
ATOM 585 N N . VAL A 1 72 ? -4.183 -2.369 19.827 1.00 37.00 72 VAL A N 1
ATOM 586 C CA . VAL A 1 72 ? -4.010 -2.763 21.228 1.00 37.00 72 VAL A CA 1
ATOM 587 C C . VAL A 1 72 ? -2.586 -3.293 21.372 1.00 37.00 72 VAL A C 1
ATOM 589 O O . VAL A 1 72 ? -2.237 -4.376 20.886 1.00 37.00 72 VAL A O 1
ATOM 592 N N . GLU A 1 73 ? -1.745 -2.489 22.013 1.00 36.88 73 GLU A N 1
ATOM 593 C CA . GLU A 1 73 ? -0.495 -2.924 22.615 1.00 36.88 73 GLU A CA 1
ATOM 594 C C . GLU A 1 73 ? -0.821 -4.002 23.654 1.00 36.88 73 GLU A C 1
ATOM 596 O O . GLU A 1 73 ? -1.367 -3.738 24.722 1.00 36.88 73 GLU A O 1
ATOM 601 N N . SER A 1 74 ? -0.534 -5.259 23.317 1.00 33.88 74 SER A N 1
ATOM 602 C CA . SER A 1 74 ? -0.486 -6.334 24.302 1.00 33.88 74 SER A CA 1
ATOM 603 C C . SER A 1 74 ? 0.867 -6.266 25.001 1.00 33.88 74 SER A C 1
ATOM 605 O O . SER A 1 74 ? 1.803 -6.967 24.619 1.00 33.88 74 SER A O 1
ATOM 607 N N . ASP A 1 75 ? 0.940 -5.420 26.022 1.00 42.78 75 ASP A N 1
ATOM 608 C CA . ASP A 1 75 ? 1.899 -5.535 27.114 1.00 42.78 75 ASP A CA 1
ATOM 609 C C . ASP A 1 75 ? 1.681 -6.894 27.806 1.00 42.78 75 ASP A C 1
ATOM 611 O O . ASP A 1 75 ? 0.627 -7.149 28.391 1.00 42.78 75 ASP A O 1
ATOM 615 N N . GLN A 1 76 ? 2.648 -7.807 27.705 1.00 39.62 76 GLN A N 1
ATOM 616 C CA . GLN A 1 76 ? 2.749 -8.938 28.628 1.00 39.62 76 GLN A CA 1
ATOM 617 C C . GLN A 1 76 ? 4.168 -9.021 29.180 1.00 39.62 76 GLN A C 1
ATOM 619 O O . GLN A 1 76 ? 5.046 -9.699 28.646 1.00 39.62 76 GLN A O 1
ATOM 624 N N . ASP A 1 77 ? 4.338 -8.331 30.305 1.00 40.53 77 ASP A N 1
ATOM 625 C CA . ASP A 1 77 ? 5.266 -8.676 31.373 1.00 40.53 77 ASP A CA 1
ATOM 626 C C . ASP A 1 77 ? 4.980 -10.110 31.861 1.00 40.53 77 ASP A C 1
ATOM 628 O O . ASP A 1 77 ? 3.908 -10.399 32.393 1.00 40.53 77 ASP A O 1
ATOM 632 N N . GLN A 1 78 ? 5.943 -11.021 31.699 1.00 42.03 78 GLN A N 1
ATOM 633 C CA . GLN A 1 78 ? 6.069 -12.185 32.579 1.00 42.03 78 GLN A CA 1
ATOM 634 C C . GLN A 1 78 ? 7.522 -12.378 33.006 1.00 42.03 78 GLN A C 1
ATOM 636 O O . GLN A 1 78 ? 8.375 -12.937 32.318 1.00 42.03 78 GLN A O 1
ATOM 641 N N . LYS A 1 79 ? 7.761 -11.890 34.218 1.00 36.69 79 LYS A N 1
ATOM 642 C CA . LYS A 1 79 ? 8.910 -12.121 35.084 1.00 36.69 79 LYS A CA 1
ATOM 643 C C . LYS A 1 79 ? 8.866 -13.538 35.695 1.00 36.69 79 LYS A C 1
ATOM 645 O O . LYS A 1 79 ? 7.796 -13.993 36.087 1.00 36.69 79 LYS A O 1
ATOM 650 N N . LYS A 1 80 ? 10.070 -14.087 35.965 1.00 32.81 80 LYS A N 1
ATOM 651 C CA . LYS A 1 80 ? 10.460 -15.216 36.869 1.00 32.81 80 LYS A CA 1
ATOM 652 C C . LYS A 1 80 ? 10.646 -16.587 36.185 1.00 32.81 80 LYS A C 1
ATOM 654 O O . LYS A 1 80 ? 9.818 -16.996 35.398 1.00 32.81 80 LYS A O 1
ATOM 659 N N . ALA A 1 81 ? 11.654 -17.413 36.487 1.00 32.22 81 ALA A N 1
ATOM 660 C CA . ALA A 1 81 ? 12.803 -17.348 37.396 1.00 32.22 81 ALA A CA 1
ATOM 661 C C . ALA A 1 81 ? 13.763 -18.530 37.117 1.00 32.22 81 ALA A C 1
ATOM 663 O O . ALA A 1 81 ? 13.297 -19.622 36.805 1.00 32.22 81 ALA A O 1
ATOM 664 N N . ARG A 1 82 ? 15.074 -18.348 37.351 1.00 34.22 82 ARG A N 1
ATOM 665 C CA . ARG A 1 82 ? 16.041 -19.391 37.783 1.00 34.22 82 ARG A CA 1
ATOM 666 C C . ARG A 1 82 ? 17.314 -18.671 38.285 1.00 34.22 82 ARG A C 1
ATOM 668 O O . ARG A 1 82 ? 17.940 -17.982 37.495 1.00 34.22 82 ARG A O 1
ATOM 675 N N . LYS A 1 83 ? 17.522 -18.484 39.602 1.00 35.75 83 LYS A N 1
ATOM 676 C CA . LYS A 1 83 ? 18.322 -19.329 40.535 1.00 35.75 83 LYS A CA 1
ATOM 677 C C . LYS A 1 83 ? 19.736 -19.636 39.984 1.00 35.75 83 LYS A C 1
ATOM 679 O O . LYS A 1 83 ? 19.804 -20.166 38.888 1.00 35.75 83 LYS A O 1
ATOM 684 N N . GLU A 1 84 ? 20.881 -19.428 40.648 1.00 29.11 84 GLU A N 1
ATOM 685 C CA . GLU A 1 84 ? 21.244 -19.192 42.062 1.00 29.11 84 GLU A CA 1
ATOM 686 C C . GLU A 1 84 ? 22.800 -19.123 42.179 1.00 29.11 84 GLU A C 1
ATOM 688 O O . GLU A 1 84 ? 23.477 -19.619 41.277 1.00 29.11 84 GLU A O 1
ATOM 693 N N . HIS A 1 85 ? 23.322 -18.632 43.323 1.00 31.03 85 HIS A N 1
ATOM 694 C CA . HIS A 1 85 ? 24.722 -18.668 43.838 1.00 31.03 85 HIS A CA 1
ATOM 695 C C . HIS A 1 85 ? 25.692 -17.600 43.262 1.00 31.03 85 HIS A C 1
ATOM 697 O O . HIS A 1 85 ? 25.698 -17.363 42.069 1.00 31.03 85 HIS A O 1
ATOM 703 N N . GLN A 1 86 ? 26.559 -16.896 44.008 1.00 33.09 86 GLN A N 1
ATOM 704 C CA . GLN A 1 86 ? 27.225 -17.219 45.270 1.00 33.09 86 GLN A CA 1
ATOM 705 C C . GLN A 1 86 ? 27.821 -15.943 45.928 1.00 33.09 86 GLN A C 1
ATOM 707 O O . GLN A 1 86 ? 28.267 -15.018 45.261 1.00 33.09 86 GLN A O 1
ATOM 712 N N . LYS A 1 87 ? 27.786 -15.950 47.263 1.00 31.45 87 LYS A N 1
ATOM 713 C CA . LYS A 1 87 ? 28.463 -15.143 48.301 1.00 31.45 87 LYS A CA 1
ATOM 714 C C . LYS A 1 87 ? 29.850 -14.555 47.928 1.00 31.45 87 LYS A C 1
ATOM 716 O O . LYS A 1 87 ? 30.641 -15.266 47.322 1.00 31.45 87 LYS A O 1
ATOM 721 N N . GLN A 1 88 ? 30.206 -13.384 48.489 1.00 29.09 88 GLN A N 1
ATOM 722 C CA . GLN A 1 88 ? 31.221 -13.201 49.566 1.00 29.09 88 GLN A CA 1
ATOM 723 C C . GLN A 1 88 ? 32.095 -11.919 49.453 1.00 29.09 88 GLN A C 1
ATOM 725 O O . GLN A 1 88 ? 32.554 -11.597 48.367 1.00 29.09 88 GLN A O 1
ATOM 730 N N . VAL A 1 89 ? 32.418 -11.340 50.634 1.00 28.52 89 VAL A N 1
ATOM 731 C CA . VAL A 1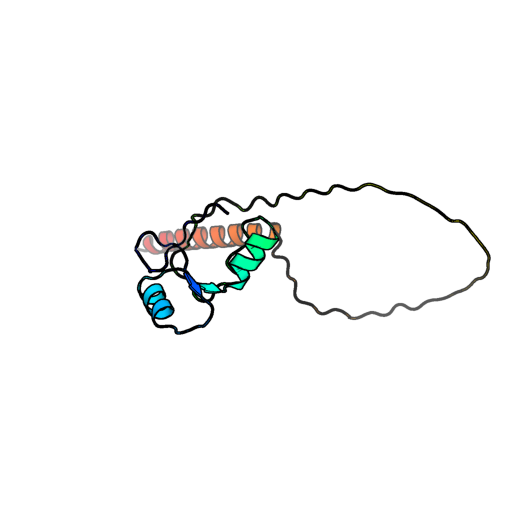 89 ? 33.607 -10.507 50.999 1.00 28.52 89 VAL A CA 1
ATOM 732 C C . VAL A 1 89 ? 33.640 -9.070 50.450 1.00 28.52 89 VAL A C 1
ATOM 734 O O . VAL A 1 89 ? 33.324 -8.848 49.297 1.00 28.52 89 VAL A O 1
ATOM 737 N N . GLU A 1 90 ? 34.068 -8.013 51.146 1.00 26.94 90 GLU A N 1
ATOM 738 C CA . GLU A 1 90 ? 34.487 -7.698 52.528 1.00 26.94 90 GLU A CA 1
ATOM 739 C C . GLU A 1 90 ? 34.978 -6.226 52.472 1.00 26.94 90 GLU A C 1
ATOM 741 O O . GLU A 1 90 ? 35.657 -5.899 51.508 1.00 26.94 90 GLU A O 1
ATOM 746 N N . ARG A 1 91 ? 34.696 -5.398 53.505 1.00 28.66 91 ARG A N 1
ATOM 747 C CA . ARG A 1 91 ? 35.517 -4.248 54.002 1.00 28.66 91 ARG A CA 1
ATOM 748 C C . ARG A 1 91 ? 35.908 -3.092 53.047 1.00 28.66 91 ARG A C 1
ATOM 750 O O . ARG A 1 91 ? 36.250 -3.294 51.903 1.00 28.66 91 ARG A O 1
ATOM 757 N N . SER A 1 92 ? 36.085 -1.832 53.444 1.00 32.44 92 SER A N 1
ATOM 758 C CA . SER A 1 92 ? 35.876 -1.022 54.654 1.00 32.44 92 SER A CA 1
ATOM 759 C C . SER A 1 92 ? 36.180 0.447 54.274 1.00 32.44 92 SER A C 1
ATOM 761 O O . SER A 1 92 ? 36.979 0.627 53.364 1.00 32.44 92 SER A O 1
ATOM 763 N N . HIS A 1 93 ? 35.728 1.414 55.101 1.00 29.62 93 HIS A N 1
ATOM 764 C CA . HIS A 1 93 ? 36.406 2.695 55.457 1.00 29.62 93 HIS A CA 1
ATOM 765 C C . HIS A 1 93 ? 36.647 3.706 54.295 1.00 29.62 93 HIS A C 1
ATOM 767 O O . HIS A 1 93 ? 37.013 3.321 53.203 1.00 29.62 93 HIS A O 1
ATOM 773 N N . ILE A 1 94 ? 36.541 5.035 54.368 1.00 32.16 94 ILE A N 1
ATOM 774 C CA . ILE A 1 94 ? 36.397 6.075 55.395 1.00 32.16 94 ILE A CA 1
ATOM 775 C C . ILE A 1 94 ? 36.116 7.405 54.642 1.00 32.16 94 ILE A C 1
ATOM 777 O O . ILE A 1 94 ? 36.762 7.693 53.645 1.00 32.16 94 ILE A O 1
ATOM 781 N N . ASN A 1 95 ? 35.181 8.192 55.171 1.00 32.50 95 ASN A N 1
ATOM 782 C CA . ASN A 1 95 ? 35.233 9.634 55.464 1.00 32.50 95 ASN A CA 1
ATOM 783 C C . ASN A 1 95 ? 35.532 10.706 54.379 1.00 32.50 95 ASN A C 1
ATOM 785 O O . ASN A 1 95 ? 36.584 10.730 53.752 1.00 32.50 95 ASN A O 1
ATOM 789 N N . SER A 1 96 ? 34.676 11.740 54.444 1.00 32.41 96 SER A N 1
ATOM 790 C CA . SER A 1 96 ? 34.968 13.187 54.368 1.00 32.41 96 SER A CA 1
ATOM 791 C C . SER A 1 96 ? 34.785 13.954 53.046 1.00 32.41 96 SER A C 1
ATOM 793 O O . SER A 1 96 ? 35.657 13.991 52.193 1.00 32.41 96 SER A O 1
ATOM 795 N N . SER A 1 97 ? 33.725 14.773 53.074 1.00 30.88 97 SER A N 1
ATOM 796 C CA . SER A 1 97 ? 33.769 16.246 52.980 1.00 30.88 97 SER A CA 1
ATOM 797 C C . SER A 1 97 ? 33.628 16.954 51.619 1.00 30.88 97 SER A C 1
ATOM 799 O O . SER A 1 97 ? 34.423 16.781 50.707 1.00 30.88 97 SER A O 1
ATOM 801 N N . ALA A 1 98 ? 32.675 17.896 51.652 1.00 30.80 98 ALA A N 1
ATOM 802 C CA . ALA A 1 98 ? 32.616 19.216 51.013 1.00 30.80 98 ALA A CA 1
ATOM 803 C C . ALA A 1 98 ? 32.253 19.367 49.518 1.00 30.80 98 ALA A C 1
ATOM 805 O O . ALA A 1 98 ? 33.035 19.100 48.618 1.00 30.80 98 ALA A O 1
ATOM 806 N N . SER A 1 99 ? 31.062 19.957 49.341 1.00 33.22 99 SER A N 1
ATOM 807 C CA . SER A 1 99 ? 30.718 21.123 48.509 1.00 33.22 99 SER A CA 1
ATOM 808 C C . SER A 1 99 ? 31.261 21.247 47.084 1.00 33.22 99 SER A C 1
ATOM 810 O O . SER A 1 99 ? 32.429 21.559 46.895 1.00 33.22 99 SER A O 1
ATOM 812 N N . ALA A 1 100 ? 30.343 21.282 46.114 1.00 33.84 100 ALA A N 1
ATOM 813 C CA . ALA A 1 100 ? 30.236 22.396 45.163 1.00 33.84 100 ALA A CA 1
ATOM 814 C C . ALA A 1 100 ? 28.922 22.292 44.374 1.00 33.84 100 ALA A C 1
ATOM 816 O O . ALA A 1 100 ? 28.678 21.319 43.666 1.00 33.84 100 ALA A O 1
ATOM 817 N N . ALA A 1 101 ? 28.080 23.315 44.501 1.00 38.69 101 ALA A N 1
ATOM 818 C CA . ALA A 1 101 ? 27.050 23.619 43.523 1.00 38.69 101 ALA A CA 1
ATOM 819 C C . ALA A 1 101 ? 27.717 24.273 42.309 1.00 38.69 101 ALA A C 1
ATOM 821 O O . ALA A 1 101 ? 28.508 25.187 42.507 1.00 38.69 101 ALA A O 1
ATOM 822 N N . VAL A 1 102 ? 27.372 23.843 41.095 1.00 39.78 102 VAL A N 1
ATOM 823 C CA . VAL A 1 102 ? 27.221 24.695 39.906 1.00 39.78 102 VAL A CA 1
ATOM 824 C C . VAL A 1 102 ? 26.460 23.929 38.826 1.00 39.78 102 VAL A C 1
ATOM 826 O O . VAL A 1 102 ? 26.393 22.704 38.804 1.00 39.78 102 VAL A O 1
ATOM 829 N N . GLU A 1 103 ? 25.820 24.743 38.011 1.00 37.91 103 GLU A N 1
ATOM 830 C CA . GLU A 1 103 ? 24.714 24.525 37.099 1.00 37.91 103 GLU A CA 1
ATOM 831 C C . GLU A 1 103 ? 25.175 24.048 35.706 1.00 37.91 103 GLU A C 1
ATOM 833 O O . GLU A 1 103 ? 26.370 23.982 35.425 1.00 37.91 103 GLU A O 1
ATOM 838 N N . ALA A 1 104 ? 24.190 23.822 34.832 1.00 34.72 104 ALA A N 1
ATOM 839 C CA . ALA A 1 104 ? 24.284 23.718 33.377 1.00 34.72 104 ALA A CA 1
ATOM 840 C C . ALA A 1 104 ? 24.797 22.404 32.746 1.00 34.72 104 ALA A C 1
ATOM 842 O O . ALA A 1 104 ? 25.984 22.167 32.542 1.00 34.72 104 ALA A O 1
ATOM 843 N N . GLY A 1 105 ? 23.816 21.642 32.247 1.00 38.88 105 GLY A N 1
ATOM 844 C CA . GLY A 1 105 ? 23.737 21.361 30.812 1.00 38.88 105 GLY A CA 1
ATOM 845 C C . GLY A 1 105 ? 24.414 20.089 30.309 1.00 38.88 105 GLY A C 1
ATOM 846 O O . GLY A 1 105 ? 25.551 20.123 29.854 1.00 38.88 105 GLY A O 1
ATOM 847 N N . HIS A 1 106 ? 23.656 18.991 30.241 1.00 36.44 106 HIS A N 1
ATOM 848 C CA . HIS A 1 106 ? 23.913 17.934 29.262 1.00 36.44 106 HIS A CA 1
ATOM 849 C C . HIS A 1 106 ? 22.624 17.149 28.951 1.00 36.44 106 HIS A C 1
ATOM 851 O O . HIS A 1 106 ? 21.912 16.739 29.863 1.00 36.44 106 HIS A O 1
ATOM 857 N N . LEU A 1 107 ? 22.422 16.921 27.649 1.00 37.09 107 LEU A N 1
ATOM 858 C CA . LEU A 1 107 ? 21.704 15.835 26.954 1.00 37.09 107 LEU A CA 1
ATOM 859 C C . LEU A 1 107 ? 20.520 16.287 26.094 1.00 37.09 107 LEU A C 1
ATOM 861 O O . LEU A 1 107 ? 19.360 16.288 26.490 1.00 37.09 107 LEU A O 1
ATOM 865 N N . ASP A 1 108 ? 20.885 16.701 24.881 1.00 44.22 108 ASP A N 1
ATOM 866 C CA . ASP A 1 108 ? 20.653 15.963 23.633 1.00 44.22 108 ASP A CA 1
ATOM 867 C C . ASP A 1 108 ? 19.682 14.762 23.637 1.00 44.22 108 ASP A C 1
ATOM 869 O O . ASP A 1 108 ? 19.557 14.003 24.596 1.00 44.22 108 ASP A O 1
ATOM 873 N N . SER A 1 109 ? 19.156 14.512 22.439 1.00 41.81 109 SER A N 1
ATOM 874 C CA . SER A 1 109 ? 18.453 13.305 21.997 1.00 41.81 109 SER A CA 1
ATOM 875 C C . SER A 1 109 ? 16.923 13.364 21.980 1.00 41.81 109 SER A C 1
ATOM 877 O O . SER A 1 109 ? 16.188 13.028 22.910 1.00 41.81 109 SER A O 1
ATOM 879 N N . ALA A 1 110 ? 16.467 13.781 20.801 1.00 51.56 110 ALA A N 1
ATOM 880 C CA . ALA A 1 110 ? 15.166 13.577 20.195 1.00 51.56 110 ALA A CA 1
ATOM 881 C C . ALA A 1 110 ? 14.447 12.279 20.617 1.00 51.56 110 ALA A C 1
ATOM 883 O O . ALA A 1 110 ? 14.568 11.227 20.000 1.00 51.56 110 ALA A O 1
ATOM 884 N N . SER A 1 111 ? 13.575 12.405 21.610 1.00 52.25 111 SER A N 1
ATOM 885 C CA . SER A 1 111 ? 12.347 11.619 21.707 1.00 52.25 111 SER A CA 1
ATOM 886 C C . SER A 1 111 ? 11.313 12.454 22.455 1.00 52.25 111 SER A C 1
ATOM 888 O O . SER A 1 11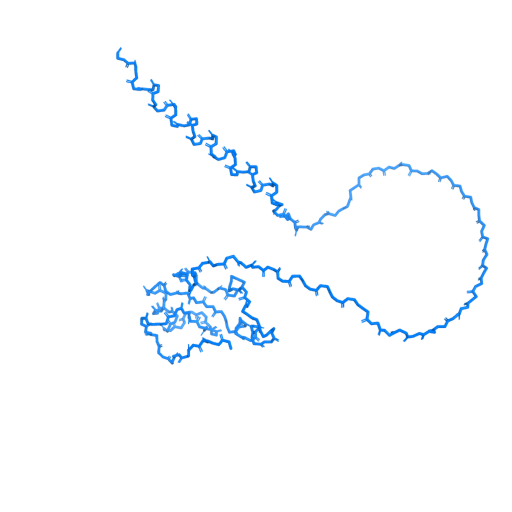1 ? 10.997 12.231 23.621 1.00 52.25 111 SER A O 1
ATOM 890 N N . LYS A 1 112 ? 10.774 13.480 21.781 1.00 54.75 112 LYS A N 1
ATOM 891 C CA . LYS A 1 112 ? 9.541 14.122 22.250 1.00 54.75 112 LYS A CA 1
ATOM 892 C C . LYS A 1 112 ? 8.413 13.118 22.053 1.00 54.75 112 LYS A C 1
ATOM 894 O O . LYS A 1 112 ? 7.698 13.161 21.060 1.00 54.75 112 LYS A O 1
ATOM 899 N N . GLN A 1 113 ? 8.316 12.187 22.997 1.00 56.53 113 GLN A N 1
ATOM 900 C CA . GLN A 1 113 ? 7.131 11.397 23.271 1.00 56.53 113 GLN A CA 1
ATOM 901 C C . GLN A 1 113 ? 5.941 12.355 23.225 1.00 56.53 113 GLN A C 1
ATOM 903 O O . GLN A 1 113 ? 5.821 13.263 24.053 1.00 56.53 113 GLN A O 1
ATOM 908 N N . LEU A 1 114 ? 5.115 12.214 22.190 1.00 66.31 114 LEU A N 1
ATOM 909 C CA . LEU A 1 114 ? 3.842 12.905 22.095 1.00 66.31 114 LEU A CA 1
ATOM 910 C C . LEU A 1 114 ? 2.983 12.327 23.214 1.00 66.31 114 LEU A C 1
ATOM 912 O O . LEU A 1 114 ? 2.374 11.273 23.064 1.00 66.31 114 LEU A O 1
ATOM 916 N N . SER A 1 115 ? 3.031 12.960 24.385 1.00 77.50 115 SER A N 1
ATOM 917 C CA . SER A 1 115 ? 2.280 12.467 25.527 1.00 77.50 115 SER A CA 1
ATOM 918 C C . SER A 1 115 ? 0.786 12.534 25.200 1.00 77.50 115 SER A C 1
ATOM 920 O O . SER A 1 115 ? 0.337 13.515 24.591 1.00 77.50 115 SER A O 1
ATOM 922 N N . PRO A 1 116 ? -0.013 11.544 25.629 1.00 74.88 116 PRO A N 1
ATOM 923 C CA . PRO A 1 116 ? -1.463 11.580 25.453 1.00 74.88 116 PRO A CA 1
ATOM 924 C C . PRO A 1 116 ? -2.085 12.892 25.960 1.00 74.88 116 PRO A C 1
ATOM 926 O O . PRO A 1 116 ? -3.002 13.434 25.349 1.00 74.88 116 PRO A O 1
ATOM 929 N N . SER A 1 117 ? -1.518 13.465 27.027 1.00 80.19 117 SER A N 1
ATOM 930 C CA . SER A 1 117 ? -1.911 14.766 27.577 1.00 80.19 117 SER A CA 1
ATOM 931 C C . SER A 1 117 ? -1.700 15.924 26.597 1.00 80.19 117 SER A C 1
ATOM 933 O O . SER A 1 117 ? -2.533 16.822 26.523 1.00 80.19 117 SER A O 1
ATOM 935 N N . ARG A 1 118 ? -0.611 15.907 25.819 1.00 85.94 118 ARG A N 1
ATOM 936 C CA . ARG A 1 118 ? -0.300 16.951 24.835 1.00 85.94 118 ARG A CA 1
ATOM 937 C C . ARG A 1 118 ? -1.208 16.863 23.611 1.00 85.94 118 ARG A C 1
ATOM 939 O O . ARG A 1 118 ? -1.639 17.897 23.115 1.00 85.94 118 ARG A O 1
ATOM 946 N N . ILE A 1 119 ? -1.529 15.646 23.171 1.00 87.25 119 ILE A N 1
ATOM 947 C CA . ILE A 1 119 ? -2.483 15.404 22.078 1.00 87.25 119 ILE A CA 1
ATOM 948 C C . ILE A 1 119 ? -3.884 15.866 22.492 1.00 87.25 119 ILE A C 1
ATOM 950 O O . ILE A 1 119 ? -4.545 16.578 21.742 1.00 87.25 119 ILE A O 1
ATOM 954 N N . LYS A 1 120 ? -4.314 15.523 23.714 1.00 90.06 120 LYS A N 1
ATOM 955 C CA . LYS A 1 120 ? -5.604 15.966 24.253 1.00 90.06 120 LYS A C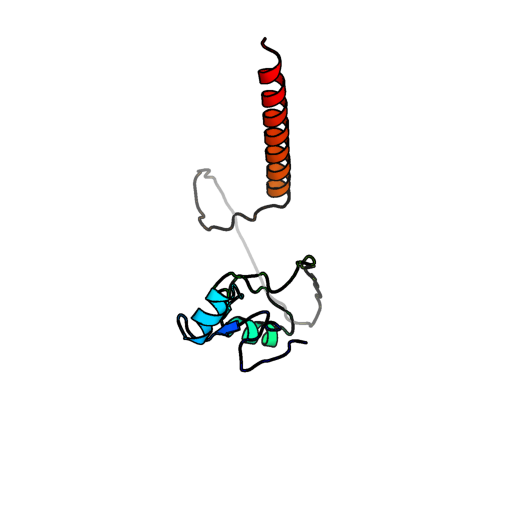A 1
ATOM 956 C C . LYS A 1 120 ? -5.695 17.490 24.333 1.00 90.06 120 LYS A C 1
ATOM 958 O O . LYS A 1 120 ? -6.718 18.042 23.948 1.00 90.06 120 LYS A O 1
ATOM 963 N N . GLN A 1 121 ? -4.636 18.156 24.799 1.00 93.12 121 GLN A N 1
ATOM 964 C CA . GLN A 1 121 ? -4.606 19.618 24.865 1.00 93.12 121 GLN A CA 1
ATOM 965 C C . GLN A 1 121 ? -4.735 20.243 23.473 1.00 93.12 121 GLN A C 1
ATOM 967 O O . GLN A 1 121 ? -5.572 21.112 23.276 1.00 93.12 121 GLN A O 1
ATOM 972 N N . TRP A 1 122 ? -3.983 19.736 22.493 1.00 93.56 122 TRP A N 1
ATOM 973 C CA . TRP A 1 122 ? -4.079 20.195 21.105 1.00 93.56 122 TRP A CA 1
ATOM 974 C C . TRP A 1 122 ? -5.490 20.059 20.533 1.00 93.56 122 TRP A C 1
ATOM 976 O O . TRP A 1 122 ? -5.991 20.998 19.930 1.00 93.56 122 TRP A O 1
ATOM 986 N N . ALA A 1 123 ? -6.145 18.917 20.751 1.00 95.62 123 ALA A N 1
ATOM 987 C CA . ALA A 1 123 ? -7.508 18.701 20.271 1.00 95.62 123 ALA A CA 1
ATOM 988 C C . ALA A 1 123 ? -8.520 19.664 20.919 1.00 95.62 123 ALA A C 1
ATOM 990 O O . ALA A 1 123 ? -9.464 20.101 20.265 1.00 95.62 123 ALA A O 1
ATOM 991 N N . MET A 1 124 ? -8.329 20.002 22.199 1.00 95.31 124 MET A N 1
ATOM 992 C CA . MET A 1 124 ? -9.171 20.987 22.883 1.00 95.31 124 MET A CA 1
ATOM 993 C C . MET A 1 124 ? -8.946 22.403 22.344 1.00 95.31 124 MET A C 1
ATOM 995 O O . MET A 1 124 ? -9.918 23.120 22.115 1.00 95.31 124 MET A O 1
ATOM 999 N N . ASP A 1 125 ? -7.688 22.785 22.122 1.00 95.62 125 ASP A N 1
ATOM 1000 C CA . ASP A 1 125 ? -7.326 24.109 21.609 1.00 95.62 125 ASP A CA 1
ATOM 1001 C C . ASP A 1 125 ? -7.833 24.307 20.166 1.00 95.62 125 ASP A C 1
ATOM 1003 O O . ASP A 1 125 ? -8.389 25.357 19.842 1.00 95.62 125 ASP A O 1
ATOM 1007 N N . ASP A 1 126 ? -7.715 23.281 19.318 1.00 96.88 126 ASP A N 1
ATOM 1008 C CA . ASP A 1 126 ? -8.210 23.271 17.933 1.00 96.88 126 ASP A CA 1
ATOM 1009 C C . ASP A 1 126 ? -9.743 23.405 17.860 1.00 96.88 126 ASP A C 1
ATOM 1011 O O . ASP A 1 126 ? -10.283 24.209 17.091 1.00 96.88 126 ASP A O 1
ATOM 1015 N N . LEU A 1 127 ? -10.461 22.691 18.738 1.00 95.88 127 LEU A N 1
ATOM 1016 C CA . LEU A 1 127 ? -11.914 22.814 18.850 1.00 95.88 127 LEU A CA 1
ATOM 1017 C C . LEU A 1 127 ? -12.326 24.220 19.301 1.00 95.88 127 LEU A C 1
ATOM 1019 O O . LEU A 1 127 ? -13.244 24.802 18.725 1.00 95.88 127 LEU A O 1
ATOM 1023 N N . ALA A 1 128 ? -11.649 24.782 20.306 1.00 95.44 128 ALA A N 1
ATOM 1024 C CA . ALA A 1 128 ? -11.937 26.129 20.795 1.00 95.44 128 ALA A CA 1
ATOM 1025 C C . ALA A 1 128 ? -11.705 27.189 19.706 1.00 95.44 128 ALA A C 1
ATOM 1027 O O . ALA A 1 128 ? -12.524 28.092 19.533 1.00 95.44 128 ALA A O 1
ATOM 1028 N N . GLN A 1 129 ? -10.629 27.045 18.927 1.00 95.00 129 GLN A N 1
ATOM 1029 C CA . GLN A 1 129 ? -10.350 27.917 17.790 1.00 95.00 129 GLN A CA 1
ATOM 1030 C C . GLN A 1 129 ? -11.433 27.807 16.711 1.00 95.00 129 GLN A C 1
ATOM 1032 O O . GLN A 1 129 ? -11.874 28.825 16.179 1.00 95.00 129 GLN A O 1
ATOM 1037 N N . THR A 1 130 ? -11.900 26.590 16.423 1.00 94.81 130 THR A N 1
ATOM 1038 C CA . THR A 1 130 ? -12.974 26.354 15.451 1.00 94.81 130 THR A CA 1
ATOM 1039 C C . THR A 1 130 ? -14.288 27.002 15.893 1.00 94.81 130 THR A C 1
ATOM 1041 O O . THR A 1 130 ? -14.936 27.673 15.093 1.00 94.81 130 THR A O 1
ATOM 1044 N N . VAL A 1 131 ? -14.667 26.858 17.168 1.00 93.88 131 VAL A N 1
ATOM 1045 C CA . VAL A 1 131 ? -15.878 27.489 17.722 1.00 93.88 131 VAL A CA 1
ATOM 1046 C C . VAL A 1 131 ? -15.773 29.016 17.668 1.00 93.88 131 VAL A C 1
ATOM 1048 O O . VAL A 1 131 ? -16.676 29.665 17.150 1.00 93.88 131 VAL A O 1
ATOM 1051 N N . SER A 1 132 ? -14.642 29.586 18.094 1.00 92.62 132 SER A N 1
ATOM 1052 C CA . SER A 1 132 ? -14.414 31.038 18.047 1.00 92.62 132 SER A CA 1
ATOM 1053 C C . SER A 1 132 ? -14.457 31.600 16.619 1.00 92.62 132 SER A C 1
ATOM 1055 O O . SER A 1 132 ? -15.007 32.680 16.383 1.00 92.62 132 SER A O 1
ATOM 1057 N N . TRP A 1 133 ? -13.915 30.864 15.643 1.00 94.12 133 TRP A N 1
ATOM 1058 C CA . TRP A 1 133 ? -13.979 31.254 14.236 1.00 94.12 133 TRP A CA 1
ATOM 1059 C C . TRP A 1 133 ? -15.418 31.262 13.704 1.00 94.12 133 TRP A C 1
ATOM 1061 O O . TRP A 1 133 ? -15.785 32.192 12.987 1.00 94.12 133 TRP A O 1
ATOM 1071 N N . LEU A 1 134 ? -16.237 30.271 14.074 1.00 89.44 134 LEU A N 1
ATOM 1072 C CA . LEU A 1 134 ? -17.647 30.195 13.679 1.00 89.44 134 LEU A CA 1
ATOM 1073 C C . LEU A 1 134 ? -18.477 31.338 14.275 1.00 89.44 134 LEU A C 1
ATOM 1075 O O . LEU A 1 134 ? -19.223 31.985 13.543 1.00 89.44 134 LEU A O 1
ATOM 1079 N N . GLU A 1 135 ? -18.299 31.639 15.561 1.00 86.44 135 GLU A N 1
ATOM 1080 C CA . GLU A 1 135 ? -18.980 32.764 16.221 1.00 86.44 135 GLU A CA 1
ATOM 1081 C C . GLU A 1 135 ? -18.606 34.109 15.574 1.00 86.44 135 GLU A C 1
ATOM 1083 O O . GLU A 1 135 ? -19.461 34.966 15.350 1.00 86.44 135 GLU A O 1
ATOM 1088 N N . SER A 1 136 ? -17.348 34.260 15.146 1.00 83.44 136 SER A N 1
ATOM 1089 C CA . SER A 1 136 ? -16.886 35.459 14.430 1.00 83.44 136 SER A CA 1
ATOM 1090 C C . SER A 1 136 ? -17.514 35.622 13.033 1.00 83.44 136 SER A C 1
ATOM 1092 O O . SER A 1 136 ? -17.579 36.737 12.512 1.00 83.44 136 SER A O 1
ATOM 1094 N N . GLN A 1 137 ? -17.973 34.537 12.393 1.00 72.44 137 GLN A N 1
ATOM 1095 C CA . GLN A 1 137 ? -18.712 34.618 11.121 1.00 72.44 137 GLN A CA 1
ATOM 1096 C C . GLN A 1 137 ? -20.168 35.057 11.332 1.00 72.44 137 GLN A C 1
ATOM 1098 O O . GLN A 1 137 ? -20.732 35.744 10.476 1.00 72.44 137 GLN A O 1
ATOM 1103 N N . GLU A 1 138 ? -20.767 34.684 12.465 1.00 62.41 138 GLU A N 1
ATOM 1104 C CA . GLU A 1 138 ? -22.141 35.056 12.807 1.00 62.41 138 GLU A CA 1
ATOM 1105 C C . GLU A 1 138 ? -22.253 36.550 13.153 1.00 62.41 138 GLU A C 1
ATOM 1107 O O . GLU A 1 138 ? -23.178 37.220 12.689 1.00 62.41 138 GLU A O 1
ATOM 1112 N N . GLU A 1 139 ? -21.253 37.115 13.841 1.00 59.19 139 GLU A N 1
ATOM 1113 C CA . GLU A 1 139 ? -21.208 38.552 14.160 1.00 59.19 139 GLU A CA 1
ATOM 1114 C C . GLU A 1 139 ? -21.122 39.431 12.895 1.00 59.19 139 GLU A C 1
ATOM 1116 O O . GLU A 1 139 ? -21.798 40.457 12.777 1.00 59.19 139 GLU A O 1
ATOM 1121 N N . LYS A 1 140 ? -20.357 38.998 11.881 1.00 55.72 140 LYS A N 1
ATOM 1122 C CA . LYS A 1 140 ? -20.140 39.764 10.639 1.00 55.72 140 LYS A CA 1
ATOM 1123 C C . LYS A 1 140 ? -21.385 39.865 9.742 1.00 55.72 140 LYS A C 1
ATOM 1125 O O . LYS A 1 140 ? -21.392 40.661 8.805 1.00 55.72 140 LYS A O 1
ATOM 1130 N N . SER A 1 141 ? -22.435 39.093 10.026 1.00 55.28 141 SER A N 1
ATOM 1131 C CA . SER A 1 141 ? -23.696 39.121 9.270 1.00 55.28 141 SER A CA 1
ATOM 1132 C C . SER A 1 141 ? -24.767 40.033 9.890 1.00 55.28 141 SER A C 1
ATOM 1134 O O . SER A 1 141 ? -25.843 40.166 9.311 1.00 55.28 141 SER A O 1
ATOM 1136 N N . GLN A 1 142 ? -24.501 40.670 11.043 1.00 54.25 142 GLN A N 1
ATOM 1137 C CA . GLN A 1 142 ? -25.487 41.489 11.775 1.00 54.25 142 GLN A CA 1
ATOM 1138 C C . GLN A 1 142 ? -25.242 43.008 11.726 1.00 54.25 142 GLN A C 1
ATOM 1140 O O . GLN A 1 142 ? -26.007 43.764 12.321 1.00 54.25 142 GLN A O 1
ATOM 1145 N N . VAL A 1 143 ? -24.242 43.485 10.977 1.00 53.47 143 VAL A N 1
ATOM 1146 C CA . VAL A 1 143 ? -24.073 44.922 10.696 1.00 53.47 143 VAL A CA 1
ATOM 1147 C C . VAL A 1 143 ? -24.678 45.228 9.325 1.00 53.47 143 VAL A C 1
ATOM 1149 O O . VAL A 1 143 ? -24.017 45.092 8.297 1.00 53.47 143 VAL A O 1
ATOM 1152 N N . ASN A 1 144 ? -25.966 45.570 9.343 1.00 49.12 144 ASN A N 1
ATOM 1153 C CA . ASN A 1 144 ? -26.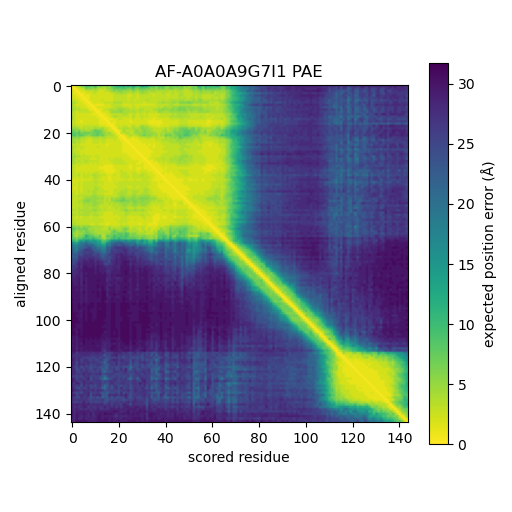704 46.196 8.242 1.00 49.12 144 ASN A CA 1
ATOM 1154 C C . ASN A 1 144 ? -26.542 47.718 8.310 1.00 49.12 144 ASN A C 1
ATOM 1156 O O . ASN A 1 144 ? -26.682 48.253 9.435 1.00 49.12 144 ASN A O 1
#

InterPro domains:
  IPR001357 BRCT domain [PF12738] (1-41)
  IPR001357 BRCT domain [PS50172] (1-59)
  IPR036420 BRCT domain superfamily [G3DSA:3.40.50.10190] (1-96)
  IPR036420 BRCT domain superfamily [SSF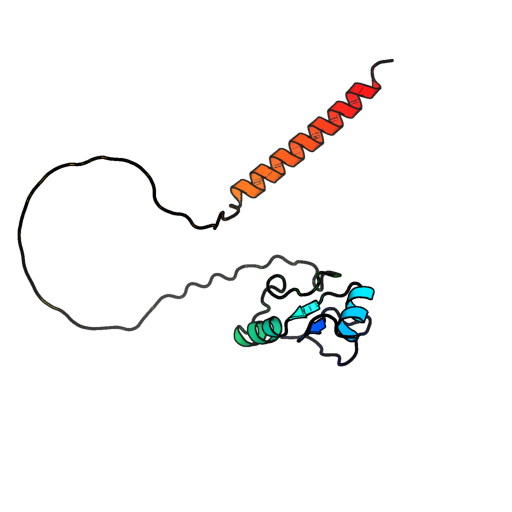52113] (1-59)

Mean predicted aligned error: 19.19 Å

Foldseek 3Di:
DPDDDDPADDPPDQEAADQDPPDPRNVVCVVVQHWYFYPVQVVVCVVVVHNDDRVVGTPDHGPHSDDDDDDPPPDDDDDDDDDDDDDDDDDDDDDDDDDDDDDDDDDDDDDPPCDPVNVVVVVVVVVVVVVVVVVVVVVVVPDD

Secondary structure (DSSP, 8-state):
--PPP-SS--TT--EEEESSTT-HHHHHHHHTT-EEEEHHHHHHHHHHTS---SGGGEEE--S-SS-------------------------------------------------HHHHHHHHHHHHHHHHHHHHHHHHTTS--

Organism: Arundo donax (NCBI:txid35708)

Solvent-accessible surface area (backbone atoms only — not comparable to full-atom values): 9946 Å² total; per-residue (Å²): 136,92,74,88,88,68,98,68,92,53,93,87,60,45,68,44,74,38,90,61,85,84,38,75,65,51,51,52,37,53,75,72,36,35,21,29,28,36,54,62,48,62,54,49,22,60,73,68,75,41,94,62,80,60,75,93,31,54,75,39,91,38,48,73,71,64,83,88,72,80,83,76,78,81,84,75,91,80,84,88,88,81,89,82,90,82,90,84,90,77,93,77,91,82,89,84,86,84,90,83,91,82,82,87,88,89,80,86,79,96,70,84,71,81,43,71,69,56,54,52,48,48,55,51,52,53,50,51,52,51,52,54,54,53,54,56,57,58,58,70,72,71,77,125